Protein AF-A0A4V2AJQ4-F1 (afdb_monomer)

Mean predicted aligned error: 13.32 Å

Foldseek 3Di:
DVVLVVVLVVLVVVLVLLVQQVDDDPDRPDPCVVVVVVLVVVLVVVLVVLVVVLVVCVVVVPDPVVSVVSCVVSVVVSVVSVPPPVVVVVVVVSVVVSVVSVVVSVVSVVVVVVVVVVVVVD

Sequence (122 aa):
MTDRYVAVERLKQLEMLLDRQFSIGGIKFGLDSIIGLVPVVGDLVTGAIGYYIISEAKRLGVSRLTRARMYTNWGVDVTVGAIPVVGDMFDLAFKSNTKNVRLLLADLEKQEQREQRKGFRE

pLDDT: mean 74.09, std 14.14, range [39.75, 93.38]

Radius of gyration: 25.59 Å; Cα contacts (8 Å, |Δi|>4): 32; chains: 1; bounding box: 63×29×71 Å

Structure (mmCIF, N/CA/C/O backbone):
data_AF-A0A4V2AJQ4-F1
#
_entry.id   AF-A0A4V2AJQ4-F1
#
loop_
_atom_site.group_PDB
_atom_site.id
_atom_site.type_symbol
_atom_site.label_atom_id
_atom_site.label_alt_id
_atom_site.label_comp_id
_atom_site.label_asym_id
_atom_site.label_entity_id
_atom_site.label_seq_id
_atom_site.pdbx_PDB_ins_code
_atom_site.Cartn_x
_atom_site.Cartn_y
_atom_site.Cartn_z
_atom_site.occupancy
_atom_site.B_iso_or_equiv
_atom_site.auth_seq_id
_atom_site.auth_comp_id
_atom_site.auth_asym_id
_atom_site.auth_atom_id
_atom_site.pdbx_PDB_model_num
ATOM 1 N N . MET A 1 1 ? 17.685 -19.810 -38.656 1.00 55.03 1 MET A N 1
ATOM 2 C CA . MET A 1 1 ? 17.818 -18.336 -38.553 1.00 55.03 1 MET A CA 1
ATOM 3 C C . MET A 1 1 ? 16.540 -17.661 -38.049 1.00 55.03 1 MET A C 1
ATOM 5 O O . MET A 1 1 ? 16.655 -16.774 -37.219 1.00 55.03 1 MET A O 1
ATOM 9 N N . THR A 1 2 ? 15.344 -18.099 -38.462 1.00 60.81 2 THR A N 1
ATOM 10 C CA . THR A 1 2 ? 14.050 -17.468 -38.118 1.00 60.81 2 THR A CA 1
ATOM 11 C C . THR A 1 2 ? 13.726 -17.408 -36.616 1.00 60.81 2 THR A C 1
ATOM 13 O O . THR A 1 2 ? 13.150 -16.424 -36.167 1.00 60.81 2 THR A O 1
ATOM 16 N N . ASP A 1 3 ? 14.145 -18.397 -35.817 1.00 72.25 3 ASP A N 1
ATOM 17 C CA . ASP A 1 3 ? 13.813 -18.462 -34.379 1.00 72.25 3 ASP A CA 1
ATOM 18 C C . ASP A 1 3 ? 14.361 -17.291 -33.547 1.00 72.25 3 ASP A C 1
ATOM 20 O O . ASP A 1 3 ? 13.655 -16.740 -32.703 1.00 72.25 3 ASP A O 1
ATOM 24 N N . ARG A 1 4 ? 15.607 -16.863 -33.804 1.00 69.44 4 ARG A N 1
ATOM 25 C CA . ARG A 1 4 ? 16.219 -15.738 -33.072 1.00 69.44 4 ARG A CA 1
ATOM 26 C C . ARG A 1 4 ? 15.515 -14.419 -33.381 1.00 69.44 4 ARG A C 1
ATOM 28 O O . ARG A 1 4 ? 15.228 -13.656 -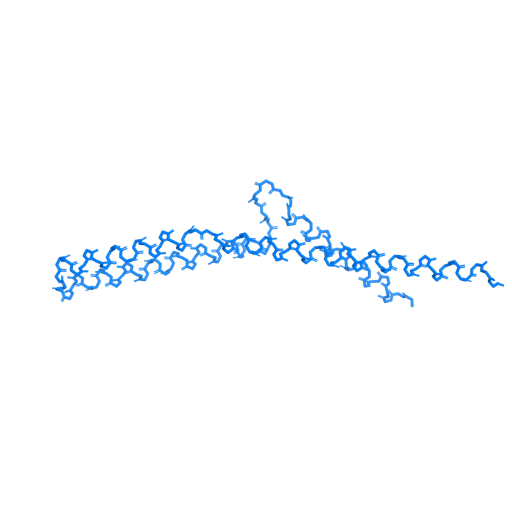32.466 1.00 69.44 4 ARG A O 1
ATOM 35 N N . TYR A 1 5 ? 15.168 -14.199 -34.647 1.00 76.25 5 TYR A N 1
ATOM 36 C CA . TYR A 1 5 ? 14.443 -13.005 -35.081 1.00 76.25 5 TYR A CA 1
ATOM 37 C C . TYR A 1 5 ? 13.053 -12.921 -34.435 1.00 76.25 5 TYR A C 1
ATOM 39 O O . TYR A 1 5 ? 12.661 -11.873 -33.927 1.00 76.25 5 TYR A O 1
ATOM 47 N N . VAL A 1 6 ? 12.332 -14.047 -34.379 1.00 80.44 6 VAL A N 1
ATOM 48 C CA . VAL A 1 6 ? 11.016 -14.133 -33.725 1.00 80.44 6 VAL A CA 1
ATOM 49 C C . VAL A 1 6 ? 11.125 -13.898 -32.215 1.00 80.44 6 VAL A C 1
ATOM 51 O O . VAL A 1 6 ? 10.266 -13.233 -31.637 1.00 80.44 6 VAL A O 1
ATOM 54 N N . ALA A 1 7 ? 12.177 -14.402 -31.566 1.00 78.06 7 ALA A N 1
ATOM 55 C CA . ALA A 1 7 ? 12.412 -14.172 -30.142 1.00 78.06 7 ALA A CA 1
ATOM 56 C C . ALA A 1 7 ? 12.702 -12.693 -29.827 1.00 78.06 7 ALA A C 1
ATOM 58 O O . ALA A 1 7 ? 12.127 -12.146 -28.887 1.00 78.06 7 ALA A O 1
ATOM 59 N N . VAL A 1 8 ? 13.534 -12.028 -30.634 1.00 79.62 8 VAL A N 1
ATOM 60 C CA . VAL A 1 8 ? 13.843 -10.595 -30.485 1.00 79.62 8 VAL A CA 1
ATOM 61 C C . VAL A 1 8 ? 12.596 -9.738 -30.698 1.00 79.62 8 VAL A C 1
ATOM 63 O O . VAL A 1 8 ? 12.340 -8.828 -29.913 1.00 79.62 8 VAL A O 1
ATOM 66 N N . GLU A 1 9 ? 11.779 -10.052 -31.703 1.00 83.50 9 GLU A N 1
ATOM 67 C CA . GLU A 1 9 ? 10.551 -9.302 -31.979 1.00 83.50 9 GLU A CA 1
ATOM 68 C C . GLU A 1 9 ? 9.537 -9.418 -30.830 1.00 83.50 9 GLU A C 1
ATOM 70 O O . GLU A 1 9 ? 8.948 -8.425 -30.405 1.00 83.50 9 GLU A O 1
ATOM 75 N N . ARG A 1 10 ? 9.399 -10.612 -30.239 1.00 80.94 10 ARG A N 1
ATOM 76 C CA . ARG A 1 10 ? 8.573 -10.818 -29.037 1.00 80.94 10 ARG A CA 1
ATOM 77 C C . ARG A 1 10 ? 9.083 -10.012 -27.843 1.00 80.94 10 ARG A C 1
ATOM 79 O O . ARG A 1 10 ? 8.281 -9.439 -27.110 1.00 80.94 10 ARG A O 1
ATOM 86 N N . LEU A 1 11 ? 10.399 -9.942 -27.649 1.00 78.50 11 LEU A N 1
ATOM 87 C CA . LEU A 1 11 ? 11.004 -9.156 -26.572 1.00 78.50 11 LEU A CA 1
ATOM 88 C C . LEU A 1 11 ? 10.806 -7.647 -26.775 1.00 78.50 11 LEU A C 1
ATOM 90 O O . LEU A 1 11 ? 10.509 -6.953 -25.807 1.00 78.50 11 LEU A O 1
ATOM 94 N N . LYS A 1 12 ? 10.876 -7.146 -28.015 1.00 79.06 12 LYS A N 1
ATOM 95 C CA . LYS A 1 12 ? 10.556 -5.745 -28.345 1.00 79.06 12 LYS A CA 1
ATOM 96 C C . LYS A 1 12 ? 9.088 -5.414 -28.091 1.00 79.06 12 LYS A C 1
ATOM 98 O O . LYS A 1 12 ? 8.777 -4.360 -27.542 1.00 79.06 12 LYS A O 1
ATOM 103 N N . GLN A 1 13 ? 8.177 -6.325 -28.434 1.00 81.81 13 GLN A N 1
ATOM 104 C CA . GLN A 1 13 ? 6.758 -6.162 -28.112 1.00 81.81 13 GLN A CA 1
ATOM 105 C C . GLN A 1 13 ? 6.523 -6.126 -26.596 1.00 81.81 13 GLN A C 1
ATOM 107 O O . GLN A 1 13 ? 5.757 -5.292 -26.122 1.00 81.81 13 GLN A O 1
ATOM 112 N N . LEU A 1 14 ? 7.213 -6.973 -25.827 1.00 75.88 14 LEU A N 1
ATOM 113 C CA . LEU A 1 14 ? 7.154 -6.953 -24.363 1.00 75.88 14 LEU A CA 1
ATOM 114 C C . LEU A 1 14 ? 7.724 -5.660 -23.768 1.00 75.88 14 LEU A C 1
ATOM 116 O O . LEU A 1 14 ? 7.098 -5.095 -22.876 1.00 75.88 14 LEU A O 1
ATOM 120 N N . GLU A 1 15 ? 8.856 -5.161 -24.271 1.00 75.69 15 GLU A N 1
ATOM 121 C CA . GLU A 1 15 ? 9.420 -3.865 -23.866 1.00 75.69 15 GLU A CA 1
ATOM 122 C C . GLU A 1 15 ? 8.410 -2.735 -24.099 1.00 75.69 15 GLU A C 1
ATOM 124 O O . GLU A 1 15 ? 8.112 -1.974 -23.182 1.00 75.69 15 GLU A O 1
ATOM 129 N N . MET A 1 16 ? 7.810 -2.677 -25.292 1.00 73.81 16 MET A N 1
ATOM 130 C CA . MET A 1 16 ? 6.802 -1.671 -25.631 1.00 73.81 16 MET A CA 1
ATOM 131 C C . MET A 1 16 ? 5.547 -1.758 -24.756 1.00 73.81 16 MET A C 1
ATOM 133 O O . MET A 1 16 ? 4.954 -0.730 -24.435 1.00 73.81 16 MET A O 1
ATOM 137 N N . LEU A 1 17 ? 5.110 -2.963 -24.389 1.00 69.31 17 LEU A N 1
ATOM 138 C CA . LEU A 1 17 ? 3.971 -3.154 -23.489 1.00 69.31 17 LEU A CA 1
ATOM 139 C C . LEU A 1 17 ? 4.304 -2.706 -22.059 1.00 69.31 17 LEU A C 1
ATOM 141 O O . LEU A 1 17 ? 3.488 -2.033 -21.430 1.00 69.31 17 LEU A O 1
ATOM 145 N N . LEU A 1 18 ? 5.506 -3.025 -21.576 1.00 69.38 18 LEU A N 1
ATOM 146 C CA . LEU A 1 18 ? 5.990 -2.623 -20.256 1.00 69.38 18 LEU A CA 1
ATOM 147 C C . LEU A 1 18 ? 6.195 -1.101 -20.156 1.00 69.38 18 LEU A C 1
ATOM 149 O O . LEU A 1 18 ? 5.798 -0.503 -19.160 1.00 69.38 18 LEU A O 1
ATOM 153 N N . ASP A 1 19 ? 6.737 -0.443 -21.183 1.00 66.00 19 ASP A N 1
ATOM 154 C CA . ASP A 1 19 ? 6.910 1.021 -21.210 1.00 66.00 19 ASP A CA 1
ATOM 155 C C . ASP A 1 19 ? 5.570 1.770 -21.298 1.00 66.00 19 ASP A C 1
ATOM 157 O O . ASP A 1 19 ? 5.384 2.797 -20.642 1.00 66.00 19 ASP A O 1
ATOM 161 N N . ARG A 1 20 ? 4.598 1.240 -22.056 1.00 60.97 20 ARG A N 1
ATOM 162 C CA . ARG A 1 20 ? 3.236 1.799 -22.138 1.00 60.97 20 ARG A CA 1
ATOM 163 C C . ARG A 1 20 ? 2.489 1.723 -20.818 1.00 60.97 20 ARG A C 1
ATOM 165 O O . ARG A 1 20 ? 1.698 2.617 -20.535 1.00 60.97 20 ARG A O 1
ATOM 172 N N . GLN A 1 21 ? 2.757 0.708 -19.997 1.00 53.12 21 GLN A N 1
ATOM 173 C CA . GLN A 1 21 ? 2.268 0.711 -18.626 1.00 53.12 21 GLN A CA 1
ATOM 174 C C . GLN A 1 21 ? 2.825 1.935 -17.888 1.00 53.12 21 GLN A C 1
ATOM 176 O O . GLN A 1 21 ? 2.069 2.658 -17.271 1.00 53.12 21 GLN A O 1
ATOM 181 N N . PHE A 1 22 ? 4.100 2.297 -17.995 1.00 54.78 22 PHE A N 1
ATOM 182 C CA . PHE A 1 22 ? 4.652 3.419 -17.217 1.00 54.78 22 PHE A CA 1
ATOM 183 C C . PHE A 1 22 ? 4.271 4.843 -17.659 1.00 54.78 22 PHE A C 1
ATOM 185 O O . PHE A 1 22 ? 4.611 5.796 -16.957 1.00 54.78 22 PHE A O 1
ATOM 192 N N . SER A 1 23 ? 3.555 5.034 -18.770 1.00 45.78 23 SER A N 1
ATOM 193 C CA . SER A 1 23 ? 3.195 6.372 -19.252 1.00 45.78 23 SER A CA 1
ATOM 194 C C . SER A 1 23 ? 1.779 6.443 -19.810 1.00 45.78 23 SER A C 1
ATOM 196 O O . SER A 1 23 ? 1.561 6.133 -20.973 1.00 45.78 23 SER A O 1
ATOM 198 N N . ILE A 1 24 ? 0.850 6.917 -18.972 1.00 39.75 24 ILE A N 1
ATOM 199 C CA . ILE A 1 24 ? -0.247 7.858 -19.276 1.00 39.75 24 ILE A CA 1
ATOM 200 C C . ILE A 1 24 ? -0.812 8.314 -17.925 1.00 39.75 24 ILE A C 1
ATOM 202 O O . ILE A 1 24 ? -1.406 7.513 -17.213 1.00 39.75 24 ILE A O 1
ATOM 206 N N . GLY A 1 25 ? -0.595 9.584 -17.562 1.00 43.25 25 GLY A N 1
ATOM 207 C CA . GLY A 1 25 ? -1.408 10.356 -16.602 1.00 43.25 25 GLY A CA 1
ATOM 208 C C . GLY A 1 25 ? -1.990 9.653 -15.361 1.00 43.25 25 GLY A C 1
ATOM 209 O O . GLY A 1 25 ? -3.094 10.004 -14.962 1.00 43.25 25 GLY A O 1
ATOM 210 N N . GLY A 1 26 ? -1.307 8.667 -14.768 1.00 46.78 26 GLY A N 1
ATOM 211 C CA . GLY A 1 26 ? -1.782 7.913 -13.601 1.00 46.78 26 GLY A CA 1
ATOM 212 C C . GLY A 1 26 ? -2.847 6.829 -13.849 1.00 46.78 26 GLY A C 1
ATOM 213 O O . GLY A 1 26 ? -3.317 6.252 -12.874 1.00 46.78 26 GLY A O 1
ATOM 214 N N . ILE A 1 27 ? -3.239 6.512 -15.092 1.00 44.53 27 ILE A N 1
ATOM 215 C CA . ILE A 1 27 ? -4.242 5.462 -15.372 1.00 44.53 27 ILE A CA 1
ATOM 216 C C . ILE A 1 27 ? -3.779 4.570 -16.528 1.00 44.53 27 ILE A C 1
ATOM 218 O O . ILE A 1 27 ? -3.725 4.993 -17.683 1.00 44.53 27 ILE A O 1
ATOM 222 N N . LYS A 1 28 ? -3.485 3.306 -16.207 1.00 48.22 28 LYS A N 1
ATOM 223 C CA . LYS A 1 28 ? -3.053 2.264 -17.146 1.00 48.22 28 LYS A CA 1
ATOM 224 C C . LYS A 1 28 ? -4.237 1.341 -17.471 1.00 48.22 28 LYS A C 1
ATOM 226 O O . LYS A 1 28 ? -4.829 0.742 -16.573 1.00 48.22 28 LYS A O 1
ATOM 231 N N . PHE A 1 29 ? -4.601 1.222 -18.748 1.00 47.78 29 PHE A N 1
ATOM 232 C CA . PHE A 1 29 ? -5.638 0.290 -19.209 1.00 47.78 29 PHE A CA 1
ATOM 233 C C . PHE A 1 29 ? -5.001 -1.030 -19.674 1.00 47.78 29 PHE A C 1
ATOM 235 O O . PHE A 1 29 ? -4.324 -1.071 -20.700 1.00 47.78 29 PHE A O 1
ATOM 242 N N . GLY A 1 30 ? -5.251 -2.106 -18.914 1.00 52.00 30 GLY A N 1
ATOM 243 C CA . GLY A 1 30 ? -4.823 -3.489 -19.189 1.00 52.00 30 GLY A CA 1
ATOM 244 C C . GLY A 1 30 ? -3.960 -4.087 -18.070 1.00 52.00 30 GLY A C 1
ATOM 245 O O . GLY A 1 30 ? -2.952 -3.489 -17.733 1.00 52.00 30 GLY A O 1
ATOM 246 N N . LEU A 1 31 ? -4.355 -5.250 -17.513 1.00 48.75 31 LEU A N 1
ATOM 247 C CA . LEU A 1 31 ? -3.818 -5.970 -16.322 1.00 48.75 31 LEU A CA 1
ATOM 248 C C . LEU A 1 31 ? -3.615 -5.135 -15.036 1.00 48.75 31 LEU A C 1
ATOM 250 O O . LEU A 1 31 ? -4.031 -5.573 -13.967 1.00 48.75 31 LEU A O 1
ATOM 254 N N . ASP A 1 32 ? -3.109 -3.911 -15.130 1.00 52.41 32 ASP A N 1
ATOM 255 C CA . ASP A 1 32 ? -3.112 -2.871 -14.101 1.00 52.41 32 ASP A CA 1
ATOM 256 C C . ASP A 1 32 ? -4.513 -2.527 -13.604 1.00 52.41 32 ASP A C 1
ATOM 258 O O . ASP A 1 32 ? -4.685 -2.227 -12.433 1.00 52.41 32 ASP A O 1
ATOM 262 N N . SER A 1 33 ? -5.550 -2.618 -14.440 1.00 52.25 33 SER A N 1
ATOM 263 C CA . SER A 1 33 ? -6.924 -2.438 -13.953 1.00 52.25 33 SER A CA 1
ATOM 264 C C . SER A 1 33 ? -7.389 -3.607 -13.083 1.00 52.25 33 SER A C 1
ATOM 266 O O . SER A 1 33 ? -8.281 -3.423 -12.274 1.00 52.25 33 SER A O 1
ATOM 268 N N . ILE A 1 34 ? -6.803 -4.802 -13.211 1.00 54.53 34 ILE A N 1
ATOM 269 C CA . ILE A 1 34 ? -7.112 -5.940 -12.331 1.00 54.53 34 ILE A CA 1
ATOM 270 C C . ILE A 1 34 ? -6.288 -5.814 -11.050 1.00 54.53 34 ILE A C 1
ATOM 272 O O . ILE A 1 34 ? -6.841 -5.900 -9.960 1.00 54.53 34 ILE A O 1
ATOM 276 N N . ILE A 1 35 ? -4.989 -5.531 -11.164 1.00 53.81 35 ILE A N 1
ATOM 277 C CA . ILE A 1 35 ? -4.090 -5.399 -10.010 1.00 53.81 35 ILE A CA 1
ATOM 278 C C . ILE A 1 35 ? -4.281 -4.071 -9.265 1.00 53.81 35 ILE A C 1
ATOM 280 O O . ILE A 1 35 ? -3.899 -3.991 -8.115 1.00 53.81 35 ILE A O 1
ATOM 284 N N . GLY A 1 36 ? -4.902 -3.051 -9.853 1.00 55.84 36 GLY A N 1
ATOM 285 C CA . GLY A 1 36 ? -5.326 -1.824 -9.166 1.00 55.84 36 GLY A CA 1
ATOM 286 C C . GLY A 1 36 ? -6.728 -1.921 -8.556 1.00 55.84 36 GLY A C 1
ATOM 287 O O . GLY A 1 36 ? -7.027 -1.228 -7.589 1.00 55.84 36 GLY A O 1
ATOM 288 N N . LEU A 1 37 ? -7.581 -2.818 -9.065 1.00 58.34 37 LEU A N 1
ATOM 289 C CA . LEU A 1 37 ? -8.926 -3.059 -8.528 1.00 58.34 37 LEU A CA 1
ATOM 290 C C . LEU A 1 37 ? -8.915 -4.096 -7.394 1.00 58.34 37 LEU A C 1
ATOM 292 O O . LEU A 1 37 ? -9.604 -3.912 -6.398 1.00 58.34 37 LEU A O 1
ATOM 296 N N . VAL A 1 38 ? -8.106 -5.156 -7.499 1.00 60.41 38 VAL A N 1
ATOM 297 C CA . VAL A 1 38 ? -7.959 -6.204 -6.467 1.00 60.41 38 VAL A CA 1
ATO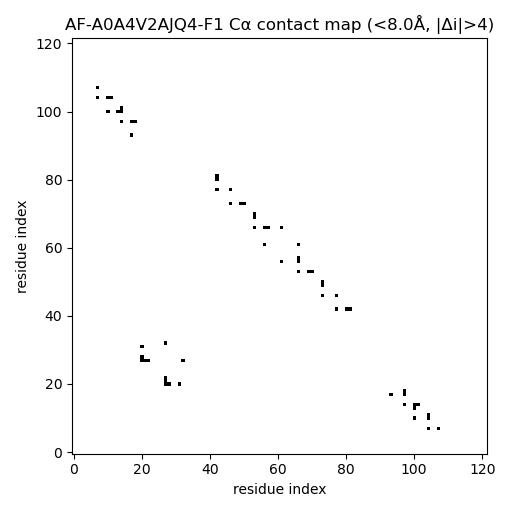M 298 C C . VAL A 1 38 ? -7.477 -5.677 -5.096 1.00 60.41 38 VAL A C 1
ATOM 300 O O . VAL A 1 38 ? -8.025 -6.142 -4.100 1.00 60.41 38 VAL A O 1
ATOM 303 N N . PRO A 1 39 ? -6.548 -4.704 -4.985 1.00 59.94 39 PRO A N 1
ATOM 304 C CA . PRO A 1 39 ? -6.139 -4.105 -3.713 1.00 59.94 39 PRO A CA 1
ATOM 305 C C . PRO A 1 39 ? -7.301 -3.377 -3.047 1.00 59.94 39 PRO A C 1
ATOM 307 O O . PRO A 1 39 ? -7.634 -3.662 -1.904 1.00 59.94 39 PRO A O 1
ATOM 310 N N . VAL A 1 40 ? -8.003 -2.527 -3.807 1.00 65.94 40 VAL A N 1
ATOM 311 C CA . VAL A 1 40 ? -9.146 -1.761 -3.295 1.00 65.94 40 VAL A CA 1
ATOM 312 C C . VAL A 1 40 ? -10.288 -2.695 -2.897 1.00 65.94 40 VAL A C 1
ATOM 314 O O . VAL A 1 40 ? -10.912 -2.513 -1.858 1.00 65.94 40 VAL A O 1
ATOM 317 N N . VAL A 1 41 ? -10.555 -3.735 -3.688 1.00 70.75 41 VAL A N 1
ATOM 318 C CA . VAL A 1 41 ? -11.589 -4.727 -3.368 1.00 70.75 41 VAL A CA 1
ATOM 319 C C . VAL A 1 41 ? -11.212 -5.537 -2.124 1.00 70.75 41 VAL A C 1
ATOM 321 O O . VAL A 1 41 ? -12.079 -5.779 -1.287 1.00 70.75 41 VAL A O 1
ATOM 324 N N . GLY A 1 42 ? -9.944 -5.920 -1.963 1.00 67.94 42 GLY A N 1
ATOM 325 C CA . GLY A 1 42 ? -9.450 -6.630 -0.781 1.00 67.94 42 GLY A CA 1
ATOM 326 C C . GLY A 1 42 ? -9.621 -5.819 0.503 1.00 67.94 42 GLY A C 1
ATOM 327 O O . GLY A 1 42 ? -10.158 -6.336 1.487 1.00 67.94 42 GLY A O 1
ATOM 328 N N . ASP A 1 43 ? -9.266 -4.537 0.471 1.00 74.94 43 ASP A N 1
ATOM 329 C CA . ASP A 1 43 ? -9.411 -3.630 1.613 1.00 74.94 43 ASP A CA 1
ATOM 330 C C . ASP A 1 43 ? -10.883 -3.344 1.936 1.00 74.94 43 ASP A C 1
ATOM 332 O O . ASP A 1 43 ? -11.277 -3.333 3.103 1.00 74.94 43 ASP A O 1
ATOM 336 N N . LEU A 1 44 ? -11.737 -3.195 0.916 1.00 80.19 44 LEU A N 1
ATOM 337 C CA . LEU A 1 44 ? -13.182 -3.024 1.100 1.00 80.19 44 LEU A CA 1
ATOM 338 C C . LEU A 1 44 ? -13.837 -4.268 1.712 1.00 80.19 44 LEU A C 1
ATOM 340 O O . LEU A 1 44 ? -14.673 -4.143 2.609 1.00 80.19 44 LEU A O 1
ATOM 344 N N . VAL A 1 45 ? -13.460 -5.467 1.261 1.00 82.38 45 VAL A N 1
ATOM 345 C CA . VAL A 1 45 ? -13.971 -6.736 1.802 1.00 82.38 45 VAL A CA 1
ATOM 346 C C . VAL A 1 45 ? -13.496 -6.933 3.240 1.00 82.38 45 VAL A C 1
ATOM 348 O O . VAL A 1 45 ? -14.306 -7.227 4.120 1.00 82.38 45 VAL A O 1
ATOM 351 N N . THR A 1 46 ? -12.209 -6.720 3.507 1.00 81.06 46 THR A N 1
ATOM 352 C CA . THR A 1 46 ? -11.626 -6.871 4.849 1.00 81.06 46 THR A CA 1
ATOM 353 C C . THR A 1 46 ? -12.207 -5.837 5.816 1.00 81.06 46 THR A C 1
ATOM 355 O O . THR A 1 46 ? -12.614 -6.178 6.931 1.00 81.06 46 THR A O 1
ATOM 358 N N . GLY A 1 47 ? -12.379 -4.594 5.358 1.00 86.06 47 GLY A N 1
ATOM 359 C CA . GLY A 1 47 ? -13.069 -3.531 6.082 1.00 86.06 47 GLY A CA 1
ATOM 360 C C . GLY A 1 47 ? -14.522 -3.890 6.408 1.00 86.06 47 GLY A C 1
ATOM 361 O O . GLY A 1 47 ? -14.945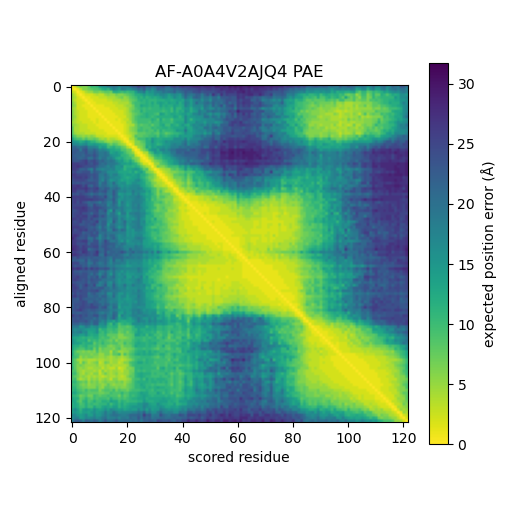 -3.751 7.557 1.00 86.06 47 GLY A O 1
ATOM 362 N N . ALA A 1 48 ? -15.277 -4.418 5.441 1.00 88.12 48 ALA A N 1
ATOM 363 C CA . ALA A 1 48 ? -16.664 -4.842 5.639 1.00 88.12 48 ALA A CA 1
ATOM 364 C C . ALA A 1 48 ? -16.793 -6.004 6.639 1.00 88.12 48 ALA A C 1
ATOM 366 O O . ALA A 1 48 ? -17.683 -5.988 7.494 1.00 88.12 48 ALA A O 1
ATOM 367 N N . ILE A 1 49 ? -15.885 -6.984 6.583 1.00 89.19 49 ILE A N 1
ATOM 368 C CA . ILE A 1 49 ? -15.833 -8.097 7.542 1.00 89.19 49 ILE A CA 1
ATOM 369 C C . ILE A 1 49 ? -15.534 -7.574 8.952 1.00 89.19 49 ILE A C 1
ATOM 371 O O . ILE A 1 49 ? -16.238 -7.925 9.901 1.00 89.19 49 ILE A O 1
ATOM 375 N N . GLY A 1 50 ? -14.540 -6.694 9.102 1.00 86.81 50 GLY A N 1
ATOM 376 C CA . GLY A 1 50 ? -14.210 -6.082 10.390 1.00 86.81 50 GLY A CA 1
ATOM 377 C C . GLY A 1 50 ? -15.384 -5.297 10.985 1.00 86.81 50 GLY 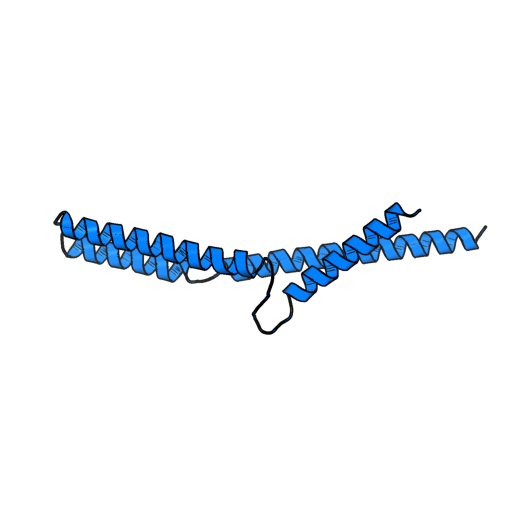A C 1
ATOM 378 O O . GLY A 1 50 ? -15.704 -5.452 12.165 1.00 86.81 50 GLY A O 1
ATOM 379 N N . TYR A 1 51 ? -16.106 -4.540 10.157 1.00 90.12 51 TYR A N 1
ATOM 380 C CA . TYR A 1 51 ? -17.321 -3.842 10.576 1.00 90.12 51 TYR A CA 1
ATOM 381 C C . TYR A 1 51 ? -18.432 -4.806 11.023 1.00 90.12 51 TYR A C 1
ATOM 383 O O . TYR A 1 51 ? -19.068 -4.586 12.060 1.00 90.12 51 TYR A O 1
ATOM 391 N N . TYR A 1 52 ? -18.650 -5.899 10.284 1.00 92.44 52 TYR A N 1
ATOM 392 C CA . TYR A 1 52 ? -19.626 -6.927 10.645 1.00 92.44 52 TYR A CA 1
ATOM 393 C C . TYR A 1 52 ? -19.333 -7.531 12.023 1.00 92.44 52 TYR A C 1
ATOM 395 O O . TYR A 1 52 ? -20.238 -7.617 12.853 1.00 92.44 52 TYR A O 1
ATOM 403 N N . ILE A 1 53 ? -18.071 -7.855 12.318 1.00 88.06 53 ILE A N 1
ATOM 404 C CA . ILE A 1 53 ? -17.651 -8.391 13.624 1.00 88.06 53 ILE A CA 1
ATOM 405 C C . ILE A 1 53 ? -18.008 -7.421 14.760 1.00 88.06 53 ILE A C 1
ATOM 407 O O . ILE A 1 53 ? -18.499 -7.838 15.811 1.00 88.06 53 ILE A O 1
ATOM 411 N N . ILE A 1 54 ? -17.813 -6.115 14.562 1.00 88.62 54 ILE A N 1
ATOM 412 C CA . ILE A 1 54 ? -18.150 -5.105 15.576 1.00 88.62 54 ILE A CA 1
ATOM 413 C C . ILE A 1 54 ? -19.673 -4.964 15.742 1.00 88.62 54 ILE A C 1
ATOM 415 O O . ILE A 1 54 ? -20.171 -4.792 16.861 1.00 88.62 54 ILE A O 1
AT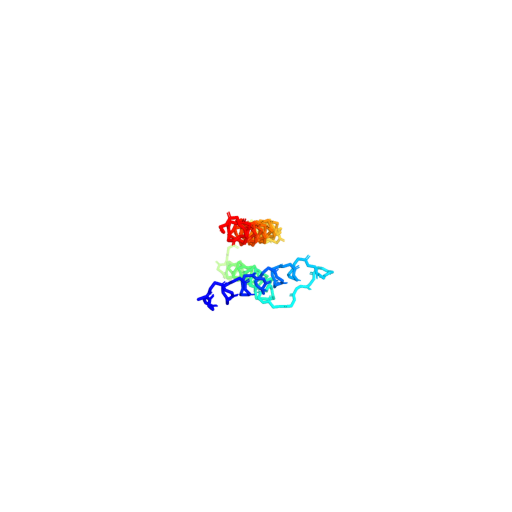OM 419 N N . SER A 1 55 ? -20.426 -5.062 14.644 1.00 87.25 55 SER A N 1
ATOM 420 C CA . SER A 1 55 ? -21.893 -5.078 14.659 1.00 87.25 55 SER A CA 1
ATOM 421 C C . SER A 1 55 ? -22.438 -6.299 15.406 1.00 87.25 55 SER A C 1
ATOM 423 O O . SER A 1 55 ? -23.348 -6.169 16.228 1.00 87.25 55 SER A O 1
ATOM 425 N N . GLU A 1 56 ? -21.829 -7.466 15.216 1.00 92.06 56 GLU A N 1
ATOM 426 C CA . GLU A 1 56 ? -22.204 -8.694 15.915 1.00 92.06 56 GLU A CA 1
ATOM 427 C C . GLU A 1 56 ? -21.850 -8.621 17.406 1.00 92.06 56 GLU A C 1
ATOM 429 O O . GLU A 1 56 ? -22.675 -8.929 18.2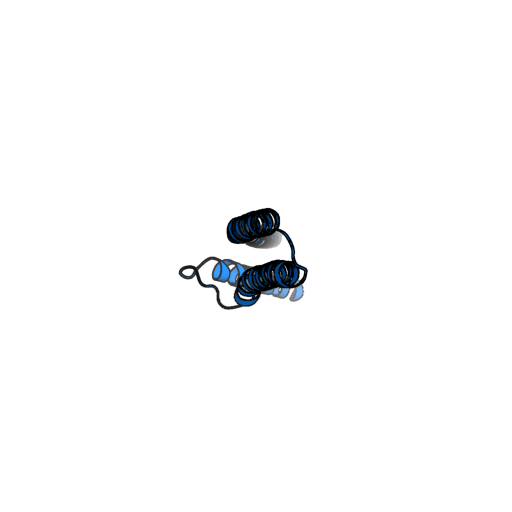66 1.00 92.06 56 GLU A O 1
ATOM 434 N N . ALA A 1 57 ? -20.687 -8.062 17.751 1.00 86.69 57 ALA A N 1
ATOM 435 C CA . ALA A 1 57 ? -20.313 -7.785 19.139 1.00 86.69 57 ALA A CA 1
ATOM 436 C C . ALA A 1 57 ? -21.337 -6.879 19.854 1.00 86.69 57 ALA A C 1
ATOM 438 O O . ALA A 1 57 ? -21.596 -7.031 21.051 1.00 86.69 57 ALA A O 1
ATOM 439 N N . LYS A 1 58 ? -21.978 -5.946 19.133 1.00 86.62 58 LYS A N 1
ATOM 440 C CA . LYS A 1 58 ? -23.080 -5.136 19.677 1.00 86.62 58 LYS A CA 1
ATOM 441 C C . LYS A 1 58 ? -24.305 -5.989 20.012 1.00 86.62 58 LYS A C 1
ATOM 443 O O . LYS A 1 58 ? -24.915 -5.734 21.050 1.00 86.62 58 LYS A O 1
ATOM 448 N N . ARG A 1 59 ? -24.649 -6.975 19.176 1.00 88.94 59 ARG A N 1
ATOM 449 C CA . ARG A 1 59 ? -25.769 -7.909 19.407 1.00 88.94 59 ARG A CA 1
ATOM 450 C C . ARG A 1 59 ? -25.499 -8.846 20.581 1.00 88.94 59 ARG A C 1
ATOM 452 O O . ARG A 1 59 ? -26.403 -9.104 21.364 1.00 88.94 59 ARG A O 1
ATOM 459 N N . LEU A 1 60 ? -24.244 -9.249 20.763 1.00 90.06 60 LEU A N 1
ATOM 460 C CA . LEU A 1 60 ? -23.791 -10.109 21.861 1.00 90.06 60 LEU A CA 1
ATOM 461 C C . LEU A 1 60 ? -23.636 -9.382 23.212 1.00 90.06 60 LEU A C 1
ATOM 463 O O . LEU A 1 60 ? -23.160 -9.968 24.179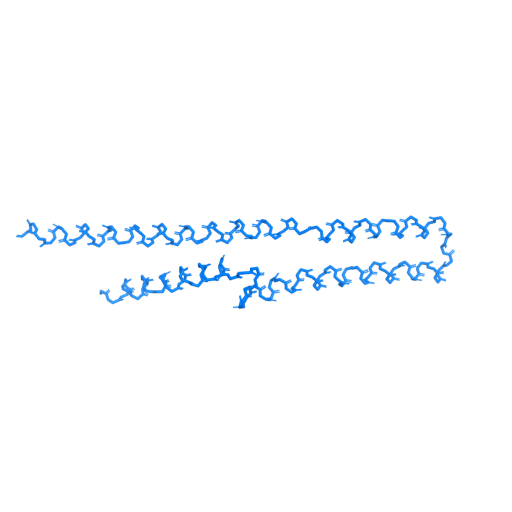 1.00 90.06 60 LEU A O 1
ATOM 467 N N . GLY A 1 61 ? -24.020 -8.104 23.308 1.00 91.06 61 GLY A N 1
ATOM 468 C CA . GLY A 1 61 ? -24.019 -7.374 24.581 1.00 91.06 61 GLY A CA 1
ATOM 469 C C . GLY A 1 61 ? -22.638 -6.913 25.060 1.00 91.06 61 GLY A C 1
ATOM 470 O O . GLY A 1 61 ? -22.483 -6.548 26.224 1.00 91.06 61 GLY A O 1
ATOM 471 N N . VAL A 1 62 ? -21.633 -6.875 24.178 1.00 91.25 62 VAL A N 1
ATOM 472 C CA . VAL A 1 62 ? -20.278 -6.417 24.520 1.00 91.25 62 VAL A CA 1
ATOM 473 C C . VAL A 1 62 ? -20.301 -4.980 25.063 1.00 91.25 62 VAL A C 1
ATOM 475 O O . VAL A 1 62 ? -21.002 -4.102 24.541 1.00 91.25 62 VAL A O 1
ATOM 478 N N . SER A 1 63 ? -19.507 -4.736 26.115 1.00 93.31 63 SER A N 1
ATOM 479 C CA . SER A 1 63 ? -19.443 -3.451 26.823 1.00 93.31 63 SER A CA 1
ATOM 480 C C . SER A 1 63 ? -19.117 -2.275 25.887 1.00 93.31 63 SER A C 1
ATOM 482 O O . SER A 1 63 ? -18.393 -2.420 24.898 1.00 93.31 63 SER A O 1
ATOM 484 N N . ARG A 1 64 ? -19.616 -1.070 26.210 1.00 89.81 64 ARG A N 1
ATOM 485 C CA . ARG A 1 64 ? -19.376 0.143 25.399 1.00 89.81 64 ARG A CA 1
ATOM 486 C C . ARG A 1 64 ? -17.881 0.436 25.217 1.00 89.81 64 ARG A C 1
ATOM 488 O O . ARG A 1 64 ? -17.477 0.796 24.116 1.00 89.81 64 ARG A O 1
ATOM 495 N N . LEU A 1 65 ? -17.084 0.223 26.266 1.00 93.38 65 LEU A N 1
ATOM 496 C CA . LEU A 1 65 ? -15.626 0.391 26.259 1.00 93.38 65 LEU A CA 1
ATOM 497 C C . LEU A 1 65 ? -14.935 -0.598 25.317 1.00 93.38 65 LEU A C 1
ATOM 499 O O . LEU A 1 65 ? -14.079 -0.203 24.528 1.00 93.38 65 LEU A O 1
ATOM 503 N N . THR A 1 66 ? -15.329 -1.870 25.357 1.00 89.75 66 THR A N 1
ATOM 504 C CA . THR A 1 66 ? -14.763 -2.897 24.475 1.00 89.75 66 THR A CA 1
ATOM 505 C C . THR A 1 66 ? -15.118 -2.619 23.015 1.00 89.75 66 THR A C 1
ATOM 507 O O . THR A 1 66 ? -14.239 -2.668 22.162 1.00 89.75 66 THR A O 1
ATOM 510 N N . ARG A 1 67 ? -16.366 -2.230 22.718 1.00 89.75 67 ARG A N 1
ATOM 511 C CA . ARG A 1 67 ? -16.768 -1.854 21.350 1.00 89.75 67 ARG A CA 1
ATOM 512 C C . ARG A 1 67 ? -16.002 -0.642 20.834 1.00 89.75 67 ARG A C 1
ATOM 514 O O . ARG A 1 67 ? -15.579 -0.654 19.687 1.00 89.75 67 ARG A O 1
ATOM 521 N N . ALA A 1 68 ? -15.799 0.377 21.672 1.00 92.00 68 ALA A N 1
ATOM 522 C CA . ALA A 1 68 ? -15.005 1.546 21.302 1.00 92.00 68 ALA A CA 1
ATOM 523 C C . ALA A 1 68 ? -13.575 1.145 20.912 1.00 92.00 68 ALA A C 1
ATOM 525 O O . ALA A 1 68 ? -13.109 1.542 19.853 1.00 92.00 68 ALA A O 1
ATOM 526 N N . ARG A 1 69 ? -12.929 0.272 21.698 1.00 92.81 69 ARG A N 1
ATOM 527 C CA . ARG A 1 69 ? -11.600 -0.268 21.363 1.00 92.81 69 ARG A CA 1
ATOM 528 C C . ARG A 1 69 ? -11.594 -1.056 20.055 1.00 92.81 69 ARG A C 1
ATOM 530 O O . ARG A 1 69 ? -10.671 -0.899 19.268 1.00 92.81 69 ARG A O 1
ATOM 537 N N . MET A 1 70 ? -12.619 -1.871 19.799 1.00 90.69 70 MET A N 1
ATOM 538 C CA . MET A 1 70 ? -12.726 -2.613 18.537 1.00 90.69 70 MET A CA 1
ATOM 539 C C . MET A 1 70 ? -12.875 -1.675 17.333 1.00 90.69 70 MET A C 1
ATOM 541 O O . MET A 1 70 ? -12.201 -1.882 16.330 1.00 90.69 70 MET A O 1
ATOM 545 N N . TYR A 1 71 ? -13.688 -0.618 17.449 1.00 92.75 71 TYR A N 1
ATOM 546 C CA . TYR A 1 71 ? -13.792 0.420 16.418 1.00 92.75 71 TYR A CA 1
ATOM 547 C C . TYR A 1 71 ? -12.473 1.160 16.203 1.00 92.75 71 TYR A C 1
ATOM 549 O O . TYR A 1 71 ? -12.111 1.406 15.058 1.00 92.75 71 TYR A O 1
ATOM 557 N N . THR A 1 72 ? -11.742 1.490 17.272 1.00 92.94 72 THR A N 1
ATOM 558 C CA . THR A 1 72 ? -10.421 2.120 17.155 1.00 92.94 72 THR A CA 1
ATOM 559 C C . THR A 1 72 ? -9.435 1.201 16.438 1.00 92.94 72 THR A C 1
ATOM 561 O O . THR A 1 72 ? -8.788 1.643 15.498 1.00 92.94 72 THR A O 1
ATOM 564 N N . ASN A 1 73 ? -9.354 -0.075 16.826 1.00 90.81 73 ASN A N 1
ATOM 565 C CA . ASN A 1 73 ? -8.432 -1.031 16.210 1.00 90.81 73 ASN A CA 1
ATOM 566 C C . ASN A 1 73 ? -8.741 -1.248 14.725 1.00 90.81 73 ASN A C 1
ATOM 568 O O . ASN A 1 73 ? -7.841 -1.157 13.899 1.00 90.81 73 ASN A O 1
ATOM 572 N N . TRP A 1 74 ? -10.010 -1.480 14.383 1.00 90.94 74 TRP A N 1
ATOM 573 C CA . TRP A 1 74 ? -10.445 -1.622 12.993 1.00 90.94 74 TRP A CA 1
ATOM 574 C C . TRP A 1 74 ? -10.216 -0.343 12.182 1.00 90.94 74 TRP A C 1
ATOM 576 O O . TRP A 1 74 ? -9.734 -0.405 11.058 1.00 90.94 74 TRP A O 1
ATOM 586 N N . GLY A 1 75 ? -10.515 0.824 12.759 1.00 88.50 75 GLY A N 1
ATOM 587 C CA . GLY A 1 75 ? -10.301 2.109 12.098 1.00 88.50 75 GLY A CA 1
ATOM 588 C C . GLY A 1 75 ? -8.826 2.367 11.791 1.00 88.50 75 GLY A C 1
ATOM 589 O O . GLY A 1 75 ? -8.512 2.832 10.699 1.00 88.50 75 GLY A O 1
ATOM 590 N N . VAL A 1 76 ? -7.920 2.027 12.713 1.00 89.25 76 VAL A N 1
ATOM 591 C CA . VAL A 1 76 ? -6.469 2.102 12.481 1.00 89.25 76 VAL A CA 1
ATOM 592 C C . VAL A 1 76 ? -6.049 1.137 11.375 1.00 89.25 76 VAL A C 1
ATOM 594 O O . VAL A 1 76 ? -5.346 1.559 10.467 1.00 89.25 76 VAL A O 1
ATOM 597 N N . ASP A 1 77 ? -6.512 -0.111 11.409 1.00 83.50 77 ASP A N 1
ATOM 598 C CA . ASP A 1 77 ? -6.166 -1.134 10.416 1.00 83.50 77 ASP A CA 1
ATOM 599 C C . ASP A 1 77 ? -6.614 -0.747 8.997 1.00 83.50 77 ASP A C 1
ATOM 601 O O . ASP A 1 77 ? -5.809 -0.752 8.074 1.00 83.50 77 ASP A O 1
ATOM 605 N N . VAL A 1 78 ? -7.856 -0.274 8.835 1.00 83.25 78 VAL A N 1
ATOM 606 C CA . VAL A 1 78 ? -8.368 0.234 7.548 1.00 83.25 78 VAL A CA 1
ATOM 607 C C . VAL A 1 78 ? -7.607 1.481 7.095 1.00 83.25 78 VAL A C 1
ATOM 609 O O . VAL A 1 78 ? -7.315 1.626 5.912 1.00 83.25 78 VAL A O 1
ATOM 612 N N . THR A 1 79 ? -7.256 2.381 8.018 1.00 83.31 79 THR A N 1
ATOM 613 C CA . THR A 1 79 ? -6.505 3.603 7.678 1.00 83.31 79 THR A CA 1
ATOM 614 C C . THR A 1 79 ? -5.076 3.282 7.250 1.00 83.31 79 THR A C 1
ATOM 616 O O . THR A 1 79 ? -4.576 3.891 6.312 1.00 83.31 79 THR A O 1
ATOM 619 N N . VAL A 1 80 ? -4.418 2.332 7.918 1.00 78.12 80 VAL A N 1
ATOM 620 C CA . VAL A 1 80 ? -3.053 1.894 7.601 1.00 78.12 80 VAL A CA 1
ATOM 621 C C . VAL A 1 80 ? -3.035 1.046 6.330 1.00 78.12 80 VAL A C 1
ATOM 623 O O . VAL A 1 80 ? -2.170 1.261 5.487 1.00 78.12 80 VAL A O 1
ATOM 626 N N . GLY A 1 81 ? -3.999 0.141 6.153 1.00 67.62 81 GLY A N 1
ATOM 627 C CA . GLY A 1 81 ? -4.166 -0.660 4.938 1.00 67.62 81 GLY A CA 1
ATOM 628 C C . GLY A 1 81 ? -4.472 0.190 3.703 1.00 67.62 81 GLY A C 1
ATOM 629 O O . GLY A 1 81 ? -3.973 -0.099 2.623 1.00 67.62 81 GLY A O 1
ATOM 630 N N . ALA A 1 82 ? -5.174 1.314 3.880 1.00 71.44 82 ALA A N 1
ATOM 631 C CA . ALA A 1 82 ? -5.412 2.286 2.816 1.00 71.44 82 ALA A CA 1
ATOM 632 C C . ALA A 1 82 ? -4.155 3.071 2.385 1.00 71.44 82 ALA A C 1
ATOM 634 O O . ALA A 1 82 ? -4.216 3.779 1.379 1.00 71.44 82 ALA A O 1
ATOM 635 N N . ILE A 1 83 ? -3.030 2.986 3.115 1.00 68.56 83 ILE A N 1
ATOM 636 C CA . ILE A 1 83 ? -1.752 3.583 2.703 1.00 68.56 83 ILE A CA 1
ATOM 637 C C . ILE A 1 83 ? -1.091 2.632 1.694 1.00 68.56 8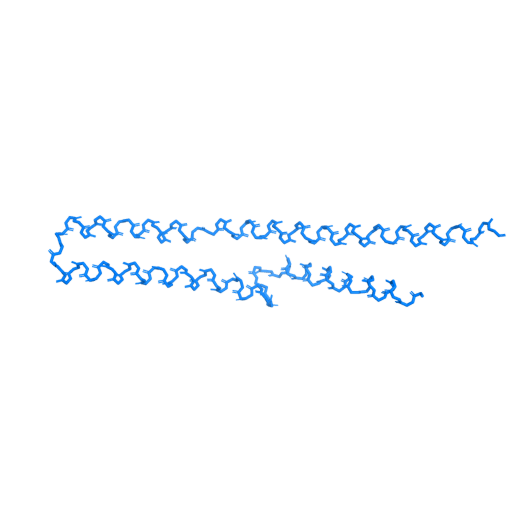3 ILE A C 1
ATOM 639 O O . ILE A 1 83 ? -0.622 1.556 2.075 1.00 68.56 83 ILE A O 1
ATOM 643 N N . PRO A 1 84 ? -0.990 3.009 0.407 1.00 61.72 84 PRO A N 1
ATOM 644 C CA . PRO A 1 84 ? -0.592 2.099 -0.656 1.00 61.72 84 PRO A CA 1
ATOM 645 C C . PRO A 1 84 ? 0.936 1.960 -0.733 1.00 61.72 84 PRO A C 1
ATOM 647 O O . PRO A 1 84 ? 1.545 2.258 -1.754 1.00 61.72 84 PRO A O 1
ATOM 650 N N . VAL A 1 85 ? 1.585 1.462 0.322 1.00 62.28 85 VAL A N 1
ATOM 651 C CA . VAL A 1 85 ? 3.029 1.133 0.297 1.00 62.28 85 VAL A CA 1
ATOM 652 C C . VAL A 1 85 ? 3.319 0.044 -0.749 1.00 62.28 85 VAL A C 1
ATOM 654 O O . VAL A 1 85 ? 4.388 -0.005 -1.354 1.00 62.28 85 VAL A O 1
ATOM 657 N N . VAL A 1 86 ? 2.326 -0.806 -1.022 1.00 60.38 86 VAL A N 1
ATOM 658 C CA . VAL A 1 86 ? 2.381 -1.841 -2.062 1.00 60.38 86 VAL A CA 1
ATOM 659 C C . VAL A 1 86 ? 2.452 -1.236 -3.468 1.00 60.38 86 VAL A C 1
ATOM 661 O O . VAL A 1 86 ? 3.110 -1.817 -4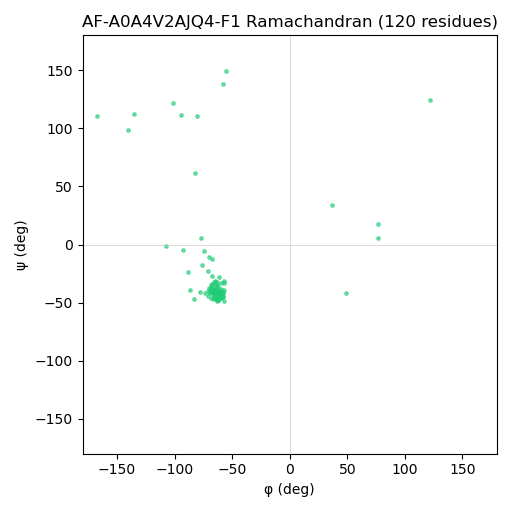.326 1.00 60.38 86 VAL A O 1
ATOM 664 N N . GLY A 1 87 ? 1.843 -0.066 -3.701 1.00 58.28 87 GLY A N 1
ATOM 665 C CA . GLY A 1 87 ? 1.881 0.621 -4.996 1.00 58.28 87 GLY A CA 1
ATOM 666 C C . GLY A 1 87 ? 3.303 1.012 -5.394 1.00 58.28 87 GLY A C 1
ATOM 667 O O . GLY A 1 87 ? 3.752 0.658 -6.480 1.00 58.28 87 GLY A O 1
ATOM 668 N N . ASP A 1 88 ? 4.053 1.615 -4.469 1.00 62.94 88 ASP A N 1
ATOM 669 C CA . ASP A 1 88 ? 5.458 1.981 -4.687 1.00 62.94 88 ASP A CA 1
ATOM 670 C C . ASP A 1 88 ? 6.345 0.747 -4.917 1.00 62.94 88 ASP A C 1
ATOM 672 O O . ASP A 1 88 ? 7.204 0.737 -5.802 1.00 62.94 88 ASP A O 1
ATOM 676 N N . MET A 1 89 ? 6.133 -0.330 -4.151 1.00 63.91 89 MET A N 1
ATOM 677 C CA . MET A 1 89 ? 6.880 -1.582 -4.331 1.00 63.91 89 MET A CA 1
ATOM 678 C C . MET A 1 89 ? 6.579 -2.250 -5.675 1.00 63.91 89 MET A C 1
ATOM 680 O O . MET A 1 89 ? 7.484 -2.784 -6.322 1.00 63.91 89 MET A O 1
ATOM 684 N N . PHE A 1 90 ? 5.321 -2.213 -6.104 1.00 62.75 90 PHE A N 1
ATOM 685 C CA . PHE A 1 90 ? 4.882 -2.749 -7.383 1.00 62.75 90 PHE A CA 1
ATOM 686 C C . PHE A 1 90 ? 5.438 -1.914 -8.543 1.00 62.75 90 PHE A C 1
ATOM 688 O O . PHE A 1 90 ? 6.052 -2.469 -9.452 1.00 62.75 90 PHE A O 1
ATOM 695 N N . ASP A 1 91 ? 5.365 -0.585 -8.472 1.00 66.50 91 ASP A N 1
ATOM 696 C CA . ASP A 1 91 ? 5.974 0.305 -9.466 1.00 66.50 91 ASP A CA 1
ATOM 697 C C . ASP A 1 91 ? 7.490 0.085 -9.588 1.00 66.50 91 ASP A C 1
ATOM 699 O O . ASP A 1 91 ? 8.033 0.022 -10.699 1.00 66.50 91 ASP A O 1
ATOM 703 N N . LEU A 1 92 ? 8.193 -0.107 -8.467 1.00 69.25 92 LEU A N 1
ATOM 704 C CA . LEU A 1 92 ? 9.620 -0.441 -8.466 1.00 69.25 92 LEU A CA 1
ATOM 705 C C . LEU A 1 92 ? 9.902 -1.805 -9.109 1.00 69.25 92 LEU A C 1
ATOM 707 O O . LEU A 1 92 ? 10.845 -1.926 -9.899 1.00 69.25 92 LEU A O 1
ATOM 711 N N . ALA A 1 93 ? 9.088 -2.820 -8.811 1.00 65.31 93 ALA A N 1
ATOM 712 C CA . ALA A 1 93 ? 9.232 -4.156 -9.383 1.00 65.31 93 ALA A CA 1
ATOM 713 C C . ALA A 1 93 ? 9.030 -4.144 -10.907 1.00 65.31 93 ALA A C 1
ATOM 715 O O . ALA A 1 93 ? 9.849 -4.688 -11.652 1.00 65.31 93 ALA A O 1
ATOM 716 N N . PHE A 1 94 ? 8.000 -3.453 -11.394 1.00 63.22 94 PHE A N 1
ATOM 717 C CA . PHE A 1 94 ? 7.721 -3.344 -12.827 1.00 63.22 94 PHE A CA 1
ATOM 718 C C . PHE A 1 94 ? 8.821 -2.560 -13.555 1.00 63.22 94 PHE A C 1
ATOM 720 O O . PHE A 1 94 ? 9.252 -2.959 -14.637 1.00 63.22 94 PHE A O 1
ATOM 727 N N . LYS A 1 95 ? 9.366 -1.506 -12.936 1.00 68.19 95 LYS A N 1
ATOM 728 C CA . LYS A 1 95 ? 10.449 -0.700 -13.518 1.00 68.19 95 LYS A CA 1
ATOM 729 C C . LYS A 1 95 ? 11.750 -1.493 -13.627 1.00 68.19 95 LYS A C 1
ATOM 731 O O . LYS A 1 95 ? 12.525 -1.289 -14.564 1.00 68.19 95 LYS A O 1
ATOM 736 N N . SER A 1 96 ? 11.995 -2.396 -12.679 1.00 73.88 96 SER A N 1
ATOM 737 C CA . SER A 1 96 ? 13.108 -3.347 -12.737 1.00 73.88 96 SER A CA 1
ATOM 738 C C . SER A 1 96 ? 12.955 -4.310 -13.920 1.00 73.88 96 SER A C 1
ATOM 740 O O . SER A 1 96 ? 13.896 -4.498 -14.693 1.00 73.88 96 SER A O 1
ATOM 742 N N . ASN A 1 97 ? 11.747 -4.837 -14.141 1.00 74.44 97 ASN A N 1
ATOM 743 C CA . ASN A 1 97 ? 11.466 -5.755 -15.247 1.00 74.44 97 ASN A CA 1
ATOM 744 C C . ASN A 1 97 ? 11.672 -5.098 -16.621 1.00 74.44 97 ASN A C 1
ATOM 746 O O . ASN A 1 97 ? 12.344 -5.682 -17.472 1.00 74.44 97 ASN A O 1
ATOM 750 N N . THR A 1 98 ? 11.197 -3.864 -16.824 1.00 77.75 98 THR A N 1
ATOM 751 C CA . THR A 1 98 ? 11.440 -3.102 -18.064 1.00 77.75 98 THR A CA 1
ATOM 752 C C . THR A 1 98 ? 12.933 -2.914 -18.335 1.00 77.75 98 THR A C 1
ATOM 754 O O . THR A 1 98 ? 13.409 -3.145 -19.447 1.00 77.75 98 THR A O 1
ATOM 757 N N . LYS A 1 99 ? 13.709 -2.546 -17.306 1.00 79.19 99 LYS A N 1
ATOM 758 C CA . LYS A 1 99 ? 15.167 -2.392 -17.430 1.00 79.19 99 LYS A CA 1
ATOM 759 C C . LYS A 1 99 ? 15.853 -3.698 -17.827 1.00 79.19 99 LYS A C 1
ATOM 761 O O . LYS A 1 99 ? 16.754 -3.665 -18.662 1.00 79.19 99 LYS A O 1
ATOM 766 N N . ASN A 1 100 ? 15.423 -4.829 -17.271 1.00 81.44 100 ASN A N 1
ATOM 767 C CA . ASN A 1 100 ? 15.993 -6.137 -17.591 1.00 81.44 100 ASN A CA 1
ATOM 768 C C . ASN A 1 100 ? 15.737 -6.535 -19.052 1.00 81.44 100 ASN A C 1
ATOM 770 O O . ASN A 1 100 ? 16.656 -7.000 -19.724 1.00 81.44 100 ASN A O 1
ATOM 774 N N . VAL A 1 101 ? 14.527 -6.297 -19.570 1.00 82.06 101 VAL A N 1
ATOM 775 C CA . VAL A 1 101 ? 14.201 -6.561 -20.984 1.00 82.06 101 VAL A CA 1
ATOM 776 C C . VAL A 1 101 ? 15.041 -5.682 -21.912 1.00 82.06 101 VAL A C 1
ATOM 778 O O . VAL A 1 101 ? 15.624 -6.180 -22.874 1.00 82.06 101 VAL A O 1
ATOM 781 N N . ARG A 1 102 ? 15.184 -4.395 -21.586 1.00 82.50 102 ARG A N 1
ATOM 782 C CA . ARG A 1 102 ? 16.002 -3.459 -22.365 1.00 82.50 102 ARG A CA 1
ATOM 783 C C . ARG A 1 102 ? 17.478 -3.855 -22.403 1.00 82.50 102 ARG A C 1
ATOM 785 O O . ARG A 1 102 ? 18.118 -3.767 -23.448 1.00 82.50 102 ARG A O 1
ATOM 792 N N . LEU A 1 103 ? 18.020 -4.309 -21.272 1.00 86.38 103 LEU A N 1
ATOM 793 C CA . LEU A 1 103 ? 19.390 -4.821 -21.194 1.00 86.38 103 LEU A CA 1
ATOM 794 C C . LEU A 1 103 ? 19.578 -6.071 -22.058 1.00 86.38 103 LEU A C 1
ATOM 796 O O . LEU A 1 103 ? 20.572 -6.162 -22.776 1.00 86.38 103 LEU A O 1
ATOM 800 N N . LEU A 1 104 ? 18.619 -6.998 -22.027 1.00 85.44 104 LEU A N 1
ATOM 801 C CA . LEU A 1 104 ? 18.649 -8.208 -22.847 1.00 85.44 104 LEU A CA 1
ATOM 802 C C . LEU A 1 104 ? 18.637 -7.877 -24.347 1.00 85.44 104 LEU A C 1
ATOM 804 O O . LEU A 1 104 ? 19.449 -8.411 -25.098 1.00 85.44 104 LEU A O 1
ATOM 808 N N . LEU A 1 105 ? 17.760 -6.969 -24.781 1.00 84.62 105 LEU A N 1
ATOM 809 C CA . LEU A 1 105 ? 17.682 -6.535 -26.179 1.00 84.62 105 LEU A CA 1
ATOM 810 C C . LEU A 1 105 ? 18.976 -5.863 -26.650 1.00 84.62 105 LEU A C 1
ATOM 812 O O . LEU A 1 105 ? 19.475 -6.180 -27.729 1.00 84.62 105 LEU A O 1
ATOM 816 N N . ALA A 1 106 ? 19.553 -4.989 -25.822 1.00 86.62 106 ALA A N 1
ATOM 817 C CA . ALA A 1 106 ? 20.810 -4.315 -26.136 1.00 86.62 106 ALA A CA 1
ATOM 818 C C . ALA A 1 106 ? 21.999 -5.287 -26.243 1.00 86.62 106 ALA A C 1
ATOM 820 O O . ALA A 1 106 ? 22.919 -5.055 -27.032 1.00 86.62 106 ALA A O 1
ATOM 821 N N . ASP A 1 107 ? 22.013 -6.363 -25.450 1.00 89.19 107 ASP A N 1
ATOM 822 C CA . ASP A 1 107 ? 23.049 -7.393 -25.557 1.00 89.19 107 ASP A CA 1
ATOM 823 C C . ASP A 1 107 ? 22.891 -8.223 -26.838 1.00 89.19 107 ASP A C 1
ATOM 825 O O . ASP A 1 107 ? 23.864 -8.408 -27.570 1.00 89.19 107 ASP A O 1
ATOM 829 N N . LEU A 1 108 ? 21.662 -8.636 -27.167 1.00 87.50 108 LEU A N 1
ATOM 830 C CA . LEU A 1 108 ? 21.366 -9.377 -28.398 1.00 87.50 108 LEU A CA 1
ATOM 831 C C . LEU A 1 108 ? 21.763 -8.582 -29.653 1.00 87.50 108 LEU A C 1
ATOM 833 O O . LEU A 1 108 ? 22.427 -9.124 -30.534 1.00 87.50 108 LEU A O 1
ATOM 837 N N . GLU A 1 109 ? 21.462 -7.283 -29.701 1.00 86.56 109 GLU A N 1
ATOM 838 C CA . GLU A 1 109 ? 21.851 -6.411 -30.818 1.00 86.56 109 GLU A CA 1
ATOM 839 C C . GLU A 1 109 ? 23.380 -6.307 -30.969 1.00 86.56 109 GLU A C 1
ATOM 841 O O . GLU A 1 109 ? 23.928 -6.386 -32.073 1.00 86.56 109 GLU A O 1
ATOM 846 N N . LYS A 1 110 ? 24.113 -6.186 -29.854 1.00 85.69 110 LYS A N 1
ATOM 847 C CA . LYS A 1 110 ? 25.584 -6.173 -29.877 1.00 85.69 110 LYS A CA 1
ATOM 848 C C . LYS A 1 110 ? 26.169 -7.491 -30.372 1.00 85.69 110 LYS A C 1
ATOM 850 O O . LYS A 1 110 ? 27.214 -7.473 -31.028 1.00 85.69 110 LYS A O 1
ATOM 855 N N . GLN A 1 111 ? 25.554 -8.622 -30.035 1.00 83.38 111 GLN A N 1
ATOM 856 C CA . GLN A 1 111 ? 25.998 -9.931 -30.512 1.00 83.38 111 GLN A CA 1
ATOM 857 C C . GLN A 1 111 ? 25.829 -10.049 -32.031 1.00 83.38 111 GLN A C 1
ATOM 859 O O . GLN A 1 111 ? 26.787 -10.425 -32.707 1.00 83.38 111 GLN A O 1
ATOM 864 N N . GLU A 1 112 ? 24.690 -9.620 -32.581 1.00 79.94 112 GLU A N 1
ATOM 865 C CA . GLU A 1 112 ? 24.458 -9.608 -34.032 1.00 79.94 112 GLU A CA 1
ATOM 866 C C . GLU A 1 112 ? 25.489 -8.742 -34.772 1.00 79.94 112 GLU A C 1
ATOM 868 O O . GLU A 1 112 ? 26.081 -9.177 -35.761 1.00 79.94 112 GLU A O 1
ATOM 873 N N . GLN A 1 113 ? 25.801 -7.550 -34.254 1.00 79.88 113 GLN A N 1
ATOM 874 C CA . GLN A 1 113 ? 26.827 -6.680 -34.844 1.00 79.88 113 GLN A CA 1
ATOM 875 C C . GLN A 1 113 ? 28.231 -7.309 -34.811 1.00 79.88 113 GLN A C 1
ATOM 877 O O . GLN A 1 113 ? 29.039 -7.096 -35.719 1.00 79.88 113 GLN A O 1
ATOM 882 N N . ARG A 1 114 ? 28.553 -8.083 -33.765 1.00 79.38 114 ARG A N 1
ATOM 883 C CA . ARG A 1 114 ? 29.834 -8.802 -33.654 1.00 79.38 114 ARG A CA 1
ATOM 884 C C . ARG A 1 114 ? 29.926 -9.962 -34.640 1.00 79.38 114 ARG A C 1
ATOM 886 O O . ARG A 1 114 ? 30.999 -10.163 -35.203 1.00 79.38 114 ARG A O 1
ATOM 893 N N . GLU A 1 115 ? 28.842 -10.705 -34.846 1.00 73.12 115 GLU A N 1
ATOM 894 C CA . GLU A 1 115 ? 28.776 -11.785 -35.839 1.00 73.12 115 GLU A CA 1
ATOM 895 C C . GLU A 1 115 ? 28.922 -11.226 -37.265 1.00 73.12 115 GLU A C 1
ATOM 897 O O . GLU A 1 115 ? 29.773 -11.695 -38.022 1.00 73.12 115 GLU A O 1
ATOM 902 N N . GLN A 1 116 ? 28.214 -10.141 -37.596 1.00 70.69 116 GLN A N 1
ATOM 903 C CA . GLN A 1 116 ? 28.317 -9.470 -38.902 1.00 70.69 116 GLN A CA 1
ATOM 904 C C . GLN A 1 116 ? 29.729 -8.934 -39.187 1.00 70.69 116 GLN A C 1
ATOM 906 O O . GLN A 1 116 ? 30.236 -9.063 -40.298 1.00 70.69 116 GLN A O 1
ATOM 911 N N . ARG A 1 117 ? 30.414 -8.379 -38.175 1.00 71.38 117 ARG A N 1
ATOM 912 C CA . ARG A 1 117 ? 31.807 -7.910 -38.313 1.00 71.38 117 ARG A CA 1
ATOM 913 C C . ARG A 1 117 ? 32.821 -9.035 -38.531 1.00 71.38 117 ARG A C 1
ATOM 915 O O . ARG A 1 117 ? 33.878 -8.769 -39.097 1.00 71.38 117 ARG A O 1
ATOM 922 N N . LYS A 1 118 ? 32.547 -10.253 -38.052 1.00 66.56 118 LYS A N 1
ATOM 923 C CA . LYS A 1 118 ? 33.430 -11.413 -38.251 1.00 66.56 118 LYS A CA 1
ATOM 924 C C . LYS A 1 118 ? 33.277 -12.005 -39.651 1.00 66.56 118 LYS A C 1
ATOM 926 O O . LYS A 1 118 ? 34.293 -12.266 -40.275 1.00 66.56 118 LYS A O 1
ATOM 931 N N . GLY A 1 119 ? 32.050 -12.103 -40.165 1.00 58.88 119 GLY A N 1
ATOM 932 C CA . GLY A 1 119 ? 31.789 -12.593 -41.526 1.00 58.88 119 GLY A CA 1
ATOM 933 C C . GLY A 1 119 ? 32.282 -11.673 -42.652 1.00 58.88 119 GLY A C 1
ATOM 934 O O . GLY A 1 119 ? 32.326 -12.093 -43.796 1.00 58.88 119 GLY A O 1
ATOM 935 N N . PHE A 1 120 ? 32.662 -10.428 -42.344 1.00 58.59 120 PHE A N 1
ATOM 936 C CA . PHE A 1 120 ? 33.262 -9.487 -43.304 1.00 58.59 120 PHE A CA 1
ATOM 937 C C . PHE A 1 120 ? 34.806 -9.522 -43.307 1.00 58.59 120 PHE A C 1
ATOM 939 O O . PHE A 1 120 ? 35.442 -8.781 -44.052 1.00 58.59 120 PHE A O 1
ATOM 946 N N . ARG A 1 121 ? 35.419 -10.304 -42.407 1.00 58.72 121 ARG A N 1
ATOM 947 C CA . ARG A 1 121 ? 36.879 -10.417 -42.233 1.00 58.72 121 ARG A CA 1
ATOM 948 C C . ARG A 1 121 ? 37.463 -11.746 -42.734 1.00 58.72 121 ARG A C 1
ATOM 950 O O . ARG A 1 121 ? 38.677 -11.910 -42.631 1.00 58.72 121 ARG A O 1
ATOM 957 N N . GLU A 1 122 ? 36.625 -12.646 -43.243 1.00 52.78 122 GLU A N 1
ATOM 958 C CA . GLU A 1 122 ? 37.005 -13.850 -44.004 1.00 52.78 122 GLU A CA 1
ATOM 959 C C . GLU A 1 122 ? 36.847 -13.584 -45.505 1.00 52.78 122 GLU A C 1
ATOM 961 O O . GLU A 1 122 ? 37.697 -14.085 -46.272 1.00 52.78 122 GLU A O 1
#

Solvent-accessible surface area (backbone atoms only — not comparable to full-atom values): 6932 Å² total; per-residue (Å²): 120,68,66,62,56,55,52,52,51,53,49,52,52,49,41,55,53,48,54,50,53,79,60,49,99,94,62,51,92,66,71,49,54,52,66,59,43,51,55,56,50,50,51,52,50,52,46,50,51,53,49,47,54,54,54,48,40,56,75,71,65,56,51,73,68,58,52,50,51,50,51,51,53,49,51,50,49,52,57,54,65,67,53,62,65,64,54,59,54,48,54,52,52,53,54,50,51,42,52,53,49,52,51,51,52,55,50,54,53,52,50,53,55,52,53,57,58,50,71,73,72,116

Secondary structure (DSSP, 8-state):
-HHHHHHHHHHHHHHHHHHHHH-STT---SSHHHHHHHHHHHHHHHHHHHHHHHHHHHHTT--HHHHHHHHHHHHHHHHHHTS-HHHHHHHHHHHHHHHHHHHHHHHHHHHHHHHHHHHT--